Protein AF-A0A3C1SH89-F1 (afdb_monomer_lite)

pLDDT: mean 81.69, std 13.66, range [56.5, 97.69]

Secondary structure (DSSP, 8-state):
-PPPSS--HHHHHHHHHSS-------------B-TTSPBPSS--

Sequence (44 aa):
MKQKRYRDFNSYLREIFGCRVQKITVDAGLNCPNRDGTISTGGC

Structure (mmCIF, N/CA/C/O backbone):
data_AF-A0A3C1SH89-F1
#
_entry.id   AF-A0A3C1SH89-F1
#
loop_
_atom_site.group_PDB
_atom_site.id
_atom_site.type_symbol
_atom_site.label_atom_id
_atom_site.label_alt_id
_atom_site.label_comp_id
_atom_site.label_asym_id
_atom_site.label_entity_id
_atom_site.label_seq_id
_atom_site.pdbx_PDB_ins_code
_atom_site.Cartn_x
_atom_site.Cartn_y
_atom_site.Cartn_z
_atom_site.occupancy
_atom_site.B_iso_or_equiv
_atom_site.auth_seq_id
_atom_site.auth_comp_id
_atom_site.auth_asym_id
_atom_site.auth_atom_id
_atom_site.pdbx_PDB_model_num
ATOM 1 N N . MET A 1 1 ? -9.427 10.149 26.170 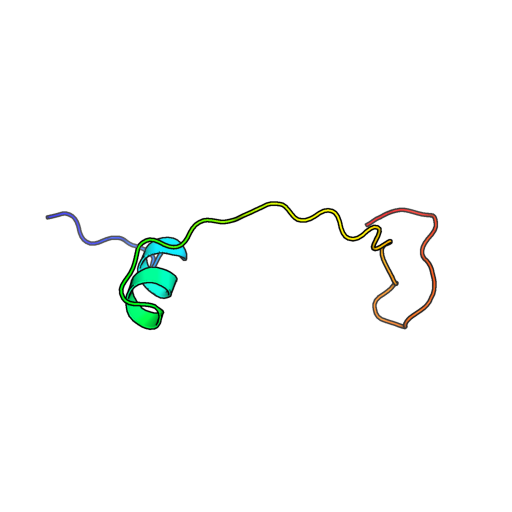1.00 57.78 1 MET A N 1
ATOM 2 C CA . MET A 1 1 ? -9.379 9.555 24.814 1.00 57.78 1 MET A CA 1
ATOM 3 C C . MET A 1 1 ? -8.722 10.576 23.890 1.00 57.78 1 MET A C 1
ATOM 5 O O . MET A 1 1 ? -9.268 11.656 23.718 1.00 57.78 1 MET A O 1
ATOM 9 N N . LYS A 1 2 ? -7.481 10.341 23.446 1.00 75.94 2 LYS A N 1
ATOM 10 C CA . LYS A 1 2 ? -6.682 11.364 22.746 1.00 75.94 2 LYS A CA 1
ATOM 11 C C . LYS A 1 2 ? -7.199 11.506 21.308 1.00 75.94 2 LYS A C 1
ATOM 13 O O . LYS A 1 2 ? -7.181 10.526 20.568 1.00 75.94 2 LYS A O 1
ATOM 18 N N . GLN A 1 3 ? -7.676 12.694 20.934 1.00 83.31 3 GLN A N 1
ATOM 19 C CA . GLN A 1 3 ? -8.065 13.019 19.556 1.00 83.31 3 GLN A CA 1
ATOM 20 C C . GLN A 1 3 ? -6.871 12.776 18.620 1.00 83.31 3 GLN A C 1
ATOM 22 O O . GLN A 1 3 ? -5.772 13.292 18.860 1.00 83.31 3 GLN A O 1
ATOM 27 N N . LYS A 1 4 ? -7.062 11.958 17.579 1.00 85.69 4 LYS A N 1
ATOM 28 C CA . LYS A 1 4 ? -6.028 11.739 16.561 1.00 85.69 4 LYS A CA 1
ATOM 29 C C . LYS A 1 4 ? -5.917 13.003 15.711 1.00 85.69 4 LYS A C 1
ATOM 31 O O . LYS A 1 4 ? -6.916 13.505 15.218 1.00 85.69 4 LYS A O 1
ATOM 36 N N . ARG A 1 5 ? -4.690 13.496 15.514 1.00 91.56 5 ARG A N 1
ATOM 37 C CA . ARG A 1 5 ? -4.418 14.684 14.679 1.00 91.56 5 ARG A CA 1
ATOM 38 C C . ARG A 1 5 ? -4.711 14.459 13.194 1.00 91.56 5 ARG A C 1
ATOM 40 O O . ARG A 1 5 ? -4.897 15.422 12.467 1.00 91.56 5 ARG A O 1
ATOM 47 N N . TYR A 1 6 ? -4.741 13.200 12.764 1.00 93.12 6 TYR A N 1
ATOM 48 C CA . TYR A 1 6 ? -4.977 12.810 11.382 1.00 93.12 6 TYR A CA 1
ATOM 49 C C . TYR A 1 6 ? -5.933 11.627 11.324 1.00 93.12 6 TYR A C 1
ATOM 51 O O . TYR A 1 6 ? -5.912 10.749 12.194 1.00 93.12 6 TYR A O 1
ATOM 59 N N . ARG A 1 7 ? -6.738 11.594 10.262 1.00 90.88 7 ARG A N 1
ATOM 60 C CA . ARG A 1 7 ? -7.564 10.440 9.918 1.00 90.88 7 ARG 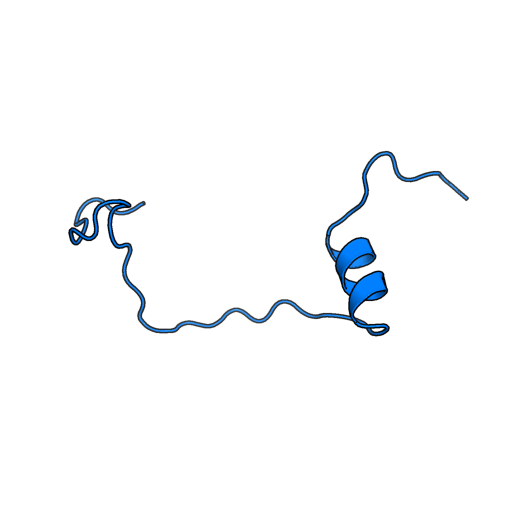A CA 1
ATOM 61 C C . ARG A 1 7 ? -6.685 9.411 9.219 1.00 90.88 7 ARG A C 1
ATOM 63 O O . ARG A 1 7 ? -6.317 9.591 8.063 1.00 90.88 7 ARG A O 1
ATOM 70 N N . ASP A 1 8 ? -6.313 8.355 9.933 1.00 93.00 8 ASP A N 1
ATOM 71 C CA . ASP A 1 8 ? -5.519 7.287 9.336 1.00 93.00 8 ASP A CA 1
ATOM 72 C C . ASP A 1 8 ? -6.347 6.447 8.359 1.00 93.00 8 ASP A C 1
ATOM 74 O O . ASP A 1 8 ? -7.561 6.272 8.501 1.00 93.00 8 ASP A O 1
ATOM 78 N N . PHE A 1 9 ? -5.652 5.900 7.366 1.00 94.00 9 PHE A N 1
ATOM 79 C CA . PHE A 1 9 ? -6.266 5.137 6.290 1.00 94.00 9 PHE A CA 1
ATOM 80 C C . PHE A 1 9 ? -7.004 3.887 6.791 1.00 94.00 9 PHE A C 1
ATOM 82 O O . PHE A 1 9 ? -8.040 3.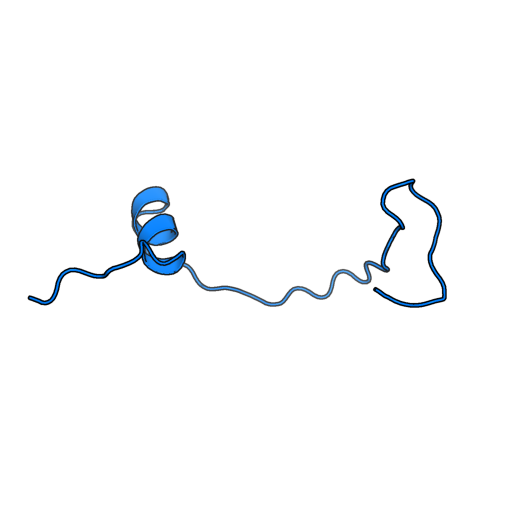526 6.248 1.00 94.00 9 PHE A O 1
ATOM 89 N N . ASN A 1 10 ? -6.528 3.254 7.868 1.00 93.31 10 ASN A N 1
ATOM 90 C CA . ASN A 1 10 ? -7.208 2.101 8.461 1.00 93.31 10 ASN A CA 1
ATOM 91 C C . ASN A 1 10 ? -8.584 2.501 9.013 1.00 93.31 10 ASN A C 1
ATOM 93 O O . ASN A 1 10 ? -9.581 1.857 8.696 1.00 93.31 10 ASN A O 1
ATOM 97 N N . SER A 1 11 ? -8.651 3.594 9.776 1.00 93.62 11 SER A N 1
ATOM 98 C CA . SER A 1 11 ? -9.908 4.118 10.318 1.00 93.62 11 SER A CA 1
ATOM 99 C C . SER A 1 11 ? -10.892 4.490 9.203 1.00 93.62 11 SER A C 1
ATOM 101 O O . SER A 1 11 ? -12.061 4.130 9.291 1.00 93.62 11 SER A O 1
ATOM 103 N N . TYR A 1 12 ? -10.411 5.125 8.128 1.00 95.12 12 TYR A N 1
ATOM 104 C CA . TYR A 1 12 ? -11.222 5.421 6.940 1.00 95.12 12 TYR A CA 1
ATOM 105 C C . TYR A 1 12 ? -11.804 4.160 6.286 1.00 95.12 12 TYR A C 1
ATOM 107 O O . TYR A 1 12 ? -13.000 4.092 6.023 1.00 95.12 12 TYR A O 1
ATOM 115 N N . LEU A 1 13 ? -10.977 3.138 6.058 1.00 97.25 13 LEU A N 1
ATOM 116 C CA . LEU A 1 13 ? -11.425 1.892 5.435 1.00 97.25 13 LEU A CA 1
ATOM 117 C C . LEU A 1 13 ? -12.429 1.137 6.313 1.00 97.25 13 LEU A C 1
ATOM 119 O O . LEU A 1 13 ? -13.409 0.599 5.809 1.00 97.25 13 LEU A O 1
ATOM 123 N N . ARG A 1 14 ? -12.224 1.117 7.632 1.00 95.38 14 ARG A N 1
ATOM 124 C CA . ARG A 1 14 ? -13.168 0.481 8.564 1.00 95.38 14 ARG A CA 1
ATOM 125 C C . ARG A 1 14 ? -14.546 1.138 8.543 1.00 95.38 14 ARG A C 1
ATOM 127 O O . ARG A 1 14 ? -15.533 0.436 8.720 1.00 95.38 14 ARG A O 1
ATOM 134 N N . GLU A 1 15 ? -14.609 2.450 8.337 1.00 95.62 15 GLU A N 1
ATOM 135 C CA . GLU A 1 15 ? -15.867 3.192 8.206 1.00 95.62 15 GLU A CA 1
ATOM 136 C C . GLU A 1 15 ? -16.621 2.813 6.926 1.00 95.62 15 GLU A C 1
ATOM 138 O O . GLU A 1 15 ? -17.832 2.636 6.966 1.00 95.62 15 GLU A O 1
ATOM 143 N N . ILE A 1 16 ? -15.904 2.615 5.815 1.00 97.69 16 ILE A N 1
ATOM 144 C CA . ILE A 1 16 ? -16.501 2.218 4.531 1.00 97.69 16 ILE A CA 1
ATOM 145 C C . ILE A 1 16 ? -16.983 0.765 4.555 1.00 97.69 16 ILE A C 1
ATOM 147 O O . ILE A 1 16 ? -18.089 0.472 4.111 1.00 97.69 16 ILE A O 1
ATOM 151 N N . PHE A 1 17 ? -16.147 -0.156 5.036 1.00 97.25 17 PHE A N 1
ATOM 152 C CA . PHE A 1 17 ? -16.392 -1.596 4.893 1.00 97.25 17 PHE A CA 1
ATOM 153 C C . PHE A 1 17 ? -17.027 -2.243 6.131 1.00 97.25 17 PHE A C 1
ATOM 155 O O . PHE A 1 17 ? -17.375 -3.420 6.096 1.00 97.25 17 PHE A O 1
ATOM 162 N N . GLY A 1 18 ? -17.143 -1.516 7.247 1.00 97.12 18 GLY A N 1
ATOM 163 C CA . GLY A 1 18 ? -17.725 -2.019 8.497 1.00 97.12 18 GLY A CA 1
ATOM 164 C C . GLY A 1 18 ? -16.915 -3.127 9.183 1.00 97.12 18 GLY A C 1
ATOM 165 O O . GLY A 1 18 ? -17.341 -3.673 10.197 1.00 97.12 18 GLY A O 1
ATOM 166 N N . CYS A 1 19 ? -15.737 -3.472 8.660 1.00 96.31 19 CYS A N 1
ATOM 167 C CA . CYS A 1 19 ? -14.917 -4.578 9.137 1.00 96.31 19 CYS A CA 1
ATOM 168 C C . CYS A 1 19 ? -13.425 -4.222 9.125 1.00 96.31 19 CYS A C 1
ATOM 170 O O . CYS A 1 19 ? -12.995 -3.192 8.598 1.00 96.31 19 CYS A O 1
ATOM 172 N N . ARG A 1 20 ? -12.600 -5.071 9.748 1.00 94.38 20 ARG A N 1
ATOM 173 C CA . ARG A 1 20 ? -11.143 -4.914 9.709 1.00 94.38 20 ARG A CA 1
ATOM 174 C C . ARG A 1 20 ? -10.641 -5.222 8.297 1.00 94.38 20 ARG A C 1
ATOM 176 O O . ARG A 1 20 ? -10.639 -6.373 7.881 1.00 94.38 20 ARG A O 1
ATOM 183 N N . VAL A 1 21 ? -10.115 -4.208 7.619 1.00 95.75 21 VAL A N 1
ATOM 184 C CA . VAL A 1 21 ? -9.483 -4.359 6.302 1.00 95.75 21 VAL A CA 1
ATOM 185 C C . VAL A 1 21 ? -8.001 -4.700 6.458 1.00 95.75 21 VAL A C 1
ATOM 187 O O . VAL A 1 21 ? -7.313 -4.161 7.331 1.00 95.75 21 VAL A O 1
ATOM 190 N N . GLN A 1 22 ? -7.497 -5.626 5.642 1.00 94.06 22 GLN A N 1
ATOM 191 C CA . GLN A 1 22 ? -6.084 -6.007 5.583 1.00 94.06 22 GLN A CA 1
ATOM 192 C C . GLN A 1 22 ? -5.504 -5.639 4.220 1.00 94.06 22 GLN A C 1
ATOM 194 O O . GLN A 1 22 ? -6.153 -5.823 3.195 1.00 94.06 22 GLN A O 1
ATOM 199 N N . LYS A 1 23 ? -4.275 -5.114 4.215 1.00 90.69 23 LYS A N 1
ATOM 200 C CA . LYS A 1 23 ? -3.515 -4.911 2.981 1.00 90.69 23 LYS A CA 1
ATOM 201 C C . LYS A 1 23 ? -2.824 -6.223 2.638 1.00 90.69 23 LYS A C 1
ATOM 203 O O . LYS A 1 23 ? -2.068 -6.731 3.463 1.00 90.69 23 LYS A O 1
ATOM 208 N N . ILE A 1 24 ? -3.096 -6.746 1.452 1.00 91.06 24 ILE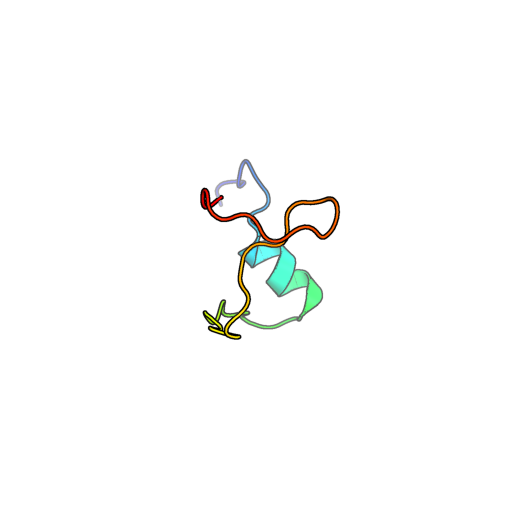 A N 1
ATOM 209 C CA . ILE A 1 24 ? -2.442 -7.935 0.907 1.00 91.06 24 ILE A CA 1
ATOM 210 C C . ILE A 1 24 ? -1.538 -7.450 -0.216 1.00 91.06 24 ILE A C 1
ATOM 212 O O . ILE A 1 24 ? -1.987 -6.717 -1.097 1.00 91.06 24 ILE A O 1
ATOM 216 N N . THR A 1 25 ? -0.263 -7.817 -0.162 1.00 87.19 25 THR A N 1
ATOM 217 C CA . THR A 1 25 ? 0.650 -7.570 -1.274 1.00 87.19 25 THR A CA 1
ATOM 218 C C . THR A 1 25 ? 0.281 -8.529 -2.395 1.00 87.19 25 THR A C 1
ATOM 220 O O . THR A 1 25 ? 0.259 -9.739 -2.182 1.00 87.19 25 THR A O 1
ATOM 223 N N . VAL A 1 26 ? -0.034 -7.991 -3.568 1.00 85.88 26 VAL A N 1
ATOM 224 C CA . VAL A 1 26 ? -0.299 -8.782 -4.768 1.00 85.88 26 VAL A CA 1
ATOM 225 C C . VAL A 1 26 ? 0.833 -8.506 -5.739 1.00 85.88 26 VAL A C 1
ATOM 227 O O . VAL A 1 26 ? 1.030 -7.362 -6.141 1.00 85.88 26 VAL A O 1
ATOM 230 N N . ASP A 1 27 ? 1.576 -9.550 -6.091 1.00 84.56 27 ASP A N 1
ATOM 231 C CA . ASP A 1 27 ? 2.450 -9.520 -7.255 1.00 84.56 27 ASP A CA 1
ATOM 232 C C . ASP A 1 27 ? 1.620 -9.938 -8.468 1.00 84.56 27 ASP A C 1
ATOM 234 O O . ASP A 1 27 ? 1.156 -11.074 -8.563 1.00 84.56 27 ASP A O 1
ATOM 238 N N . ALA A 1 28 ? 1.369 -8.983 -9.355 1.00 83.00 28 ALA A N 1
ATOM 239 C CA . ALA A 1 28 ? 0.616 -9.198 -10.583 1.00 83.00 28 ALA A CA 1
ATOM 240 C C . ALA A 1 28 ? 1.527 -9.223 -11.825 1.00 83.00 28 ALA A C 1
ATOM 242 O O . ALA A 1 28 ? 1.022 -9.140 -12.942 1.00 83.00 28 ALA A O 1
ATOM 243 N N . GLY A 1 29 ? 2.857 -9.286 -11.654 1.00 80.50 29 GLY A N 1
ATOM 244 C CA . GLY A 1 29 ? 3.813 -9.206 -12.764 1.00 80.50 29 GLY A CA 1
ATOM 245 C C . GLY A 1 29 ? 3.761 -7.877 -13.528 1.00 80.50 29 GLY A C 1
ATOM 246 O O . GLY A 1 29 ? 4.223 -7.796 -14.664 1.00 80.50 29 GLY A O 1
ATOM 247 N N . LEU A 1 30 ? 3.168 -6.839 -12.928 1.00 74.12 30 LEU A N 1
ATOM 248 C CA . LEU A 1 30 ? 3.077 -5.508 -13.518 1.00 74.12 30 LEU A CA 1
ATOM 249 C C . LEU A 1 30 ? 4.467 -4.866 -13.486 1.00 74.12 30 LEU A C 1
ATOM 251 O O . LEU A 1 30 ? 5.061 -4.721 -12.418 1.00 74.12 30 LEU A O 1
ATOM 255 N N . ASN A 1 31 ? 4.976 -4.462 -14.647 1.00 70.12 31 ASN A N 1
ATOM 256 C CA . ASN A 1 31 ? 6.109 -3.545 -14.715 1.00 70.12 31 ASN A CA 1
ATOM 257 C C . ASN A 1 31 ? 5.606 -2.099 -14.596 1.00 70.12 31 ASN A C 1
ATOM 259 O O . ASN A 1 31 ? 4.408 -1.847 -14.685 1.00 70.12 31 ASN A O 1
ATOM 263 N N . CYS A 1 32 ? 6.505 -1.147 -14.346 1.00 64.50 32 CYS A N 1
ATOM 264 C CA . CYS A 1 32 ? 6.163 0.272 -14.397 1.00 64.50 32 CYS A CA 1
ATOM 265 C C . CYS A 1 32 ? 5.876 0.661 -15.858 1.00 64.50 32 CYS A C 1
ATOM 267 O O . CYS A 1 32 ? 6.821 0.675 -16.657 1.00 64.50 32 CYS A O 1
ATOM 269 N N . PRO A 1 33 ? 4.632 1.002 -16.250 1.00 68.94 33 PRO A N 1
ATOM 270 C CA . PRO A 1 33 ? 4.471 1.859 -17.403 1.00 68.94 33 PRO A CA 1
ATOM 271 C C . PRO A 1 33 ? 4.825 3.280 -16.956 1.00 68.94 33 PRO A C 1
ATOM 273 O O . PRO A 1 33 ? 4.377 3.754 -15.907 1.00 68.94 33 PRO A O 1
ATOM 276 N N . ASN A 1 34 ? 5.596 3.999 -17.763 1.00 65.69 34 ASN A N 1
ATOM 277 C CA . ASN A 1 34 ? 5.628 5.450 -17.665 1.00 65.69 34 ASN A CA 1
ATOM 278 C C . ASN A 1 34 ? 4.185 5.979 -17.740 1.00 65.69 34 ASN A C 1
ATOM 280 O O . ASN A 1 34 ? 3.311 5.361 -18.351 1.00 65.69 34 ASN A O 1
ATOM 284 N N . ARG A 1 35 ? 3.912 7.140 -17.132 1.00 62.75 35 ARG A N 1
ATOM 285 C CA . ARG A 1 35 ? 2.575 7.774 -17.127 1.00 62.75 35 ARG A CA 1
ATOM 286 C C . ARG A 1 35 ? 1.972 7.946 -18.535 1.00 62.75 35 ARG A C 1
ATOM 288 O O . ARG A 1 35 ? 0.760 8.079 -18.662 1.00 62.75 35 ARG A O 1
ATOM 295 N N . ASP A 1 36 ? 2.814 7.951 -19.563 1.00 71.06 36 ASP A N 1
ATOM 296 C CA . ASP A 1 36 ? 2.470 8.048 -20.983 1.00 71.06 36 ASP A CA 1
ATOM 297 C C . ASP A 1 36 ? 2.294 6.691 -21.702 1.00 71.06 36 ASP A C 1
ATOM 299 O O . ASP A 1 36 ? 2.011 6.665 -22.897 1.00 71.06 36 ASP A O 1
ATOM 303 N N . GLY A 1 37 ? 2.423 5.563 -20.997 1.00 62.56 37 GLY A N 1
ATOM 304 C CA . GLY A 1 37 ? 2.242 4.216 -21.542 1.00 62.56 37 GLY A CA 1
ATOM 305 C C . GLY A 1 37 ? 3.490 3.595 -22.174 1.00 62.56 37 GLY A C 1
ATOM 306 O O . GLY A 1 37 ? 3.401 2.495 -22.719 1.00 62.56 37 GLY A O 1
ATOM 307 N N . THR A 1 38 ? 4.653 4.247 -22.102 1.00 66.94 38 THR A N 1
ATOM 308 C CA . THR A 1 38 ? 5.920 3.651 -22.557 1.00 66.94 38 THR A CA 1
ATOM 309 C C . THR A 1 38 ? 6.562 2.794 -21.458 1.00 66.94 38 THR A C 1
ATOM 311 O O . THR A 1 38 ? 6.475 3.115 -20.276 1.00 66.94 38 THR A O 1
ATOM 314 N N . ILE A 1 39 ? 7.195 1.670 -21.813 1.00 70.19 39 ILE A N 1
ATOM 315 C CA . ILE A 1 39 ? 7.894 0.817 -20.834 1.00 70.19 39 ILE A CA 1
ATOM 316 C C . ILE A 1 39 ? 9.162 1.549 -20.378 1.00 70.19 39 ILE A C 1
ATOM 318 O O . ILE A 1 39 ? 10.047 1.815 -21.191 1.00 70.19 39 ILE A O 1
ATOM 322 N N . SER A 1 40 ? 9.259 1.868 -19.085 1.00 65.25 40 SER A N 1
ATOM 323 C CA . SER A 1 40 ? 10.480 2.432 -18.503 1.00 65.25 40 SER A CA 1
ATOM 324 C C . SER A 1 40 ? 11.474 1.310 -18.190 1.00 65.25 40 SER A C 1
ATOM 326 O O . SER A 1 40 ? 11.124 0.291 -17.597 1.00 65.25 40 SER A O 1
ATOM 328 N N . THR A 1 41 ? 12.735 1.485 -18.591 1.00 64.00 41 THR A N 1
ATOM 329 C CA . THR A 1 41 ? 13.846 0.585 -18.225 1.00 64.00 41 THR A CA 1
ATOM 330 C C . THR A 1 41 ? 14.675 1.124 -17.056 1.00 64.00 41 THR A C 1
ATOM 332 O O . THR A 1 41 ? 15.604 0.458 -16.610 1.00 64.00 41 THR A O 1
ATOM 335 N N . GLY A 1 42 ? 14.368 2.335 -16.575 1.00 62.53 42 GLY A N 1
ATOM 336 C CA . GLY A 1 42 ? 15.10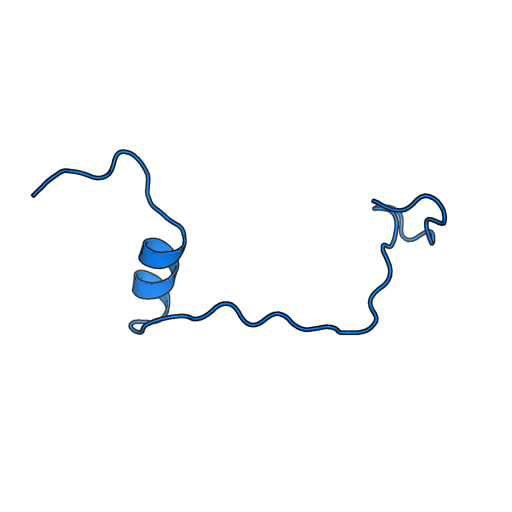3 3.028 -15.510 1.00 62.53 42 GLY A CA 1
ATOM 337 C C . GLY A 1 42 ? 14.573 2.774 -14.097 1.00 62.53 42 GLY A C 1
ATOM 338 O O . GLY A 1 42 ? 15.161 3.269 -13.141 1.00 62.53 42 GLY A O 1
ATOM 339 N N . GLY A 1 43 ? 13.486 2.008 -13.960 1.00 58.22 43 GLY A N 1
ATOM 340 C CA . GLY A 1 43 ? 12.768 1.869 -12.694 1.00 58.22 43 GLY A CA 1
ATOM 341 C C . GLY A 1 43 ? 11.877 3.078 -12.399 1.00 58.22 43 GLY A 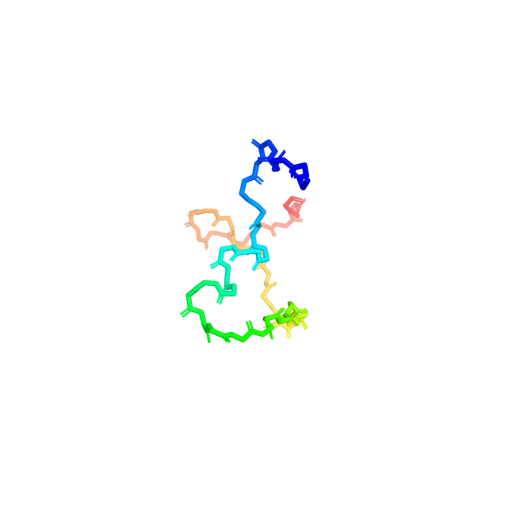C 1
ATOM 342 O O . GLY A 1 43 ? 11.780 4.007 -13.203 1.00 58.22 43 GLY A O 1
ATOM 343 N N . CYS A 1 44 ? 11.176 3.019 -11.269 1.00 56.50 44 CYS A N 1
ATOM 344 C CA . CYS A 1 44 ? 10.371 4.113 -10.735 1.00 56.50 44 CYS A CA 1
ATOM 345 C C . CYS A 1 44 ? 11.089 4.751 -9.544 1.00 56.50 44 CYS A C 1
ATOM 347 O O . CYS A 1 44 ? 11.759 3.990 -8.806 1.00 56.50 44 CYS A O 1
#

Radius of gyration: 17.36 Å; chains: 1; bounding box: 33×24×47 Å

Foldseek 3Di:
DDDDPDDDPQNVVCVVPVDRDDDDDDDPVDADQDPVRHGDPPGD